Protein AF-A0A382MLT2-F1 (afdb_monomer_lite)

Secondary structure (DSSP, 8-state):
--------------------------------------S-------PPPPPP---BPPPP------TT--SEE--PPPPB-SS-PPPEEEEEE--SSEEEE-TT--B--TT-EE-HHHHHT-EEEEPTT---TT------EEEEE-S--

Sequence (149 aa):
MTGEESNILSKRKRQSSLDAKNITWPALASLTLSACGGGGGGSPIVRPLPANRAPVAEADKTVGMDEDATNQALEITTPTDADGNSLTISVTAVPSGGTLATADGTAVTTSSTLTITQLTGLVFTPDANLNDDTTTFGTFTYRVSDGSL

Foldseek 3Di:
DDDDDDDDDDDDDDDDDDDDDDDDDDDDDDDDDDDPDDDDPPPPPPDPDPDFDWKAFDDDDDDDDDQQDDFAFPQTDQIDGPVPFDKKKFWQQDFQQWFKFFQVRHTDHHGDIDDSNRVNRITTHGHHPPPDPDDDSGDTDMDMGSPDD

Structure (mmCIF, N/CA/C/O backbone):
data_AF-A0A382MLT2-F1
#
_entry.id   AF-A0A382MLT2-F1
#
loop_
_atom_site.group_PDB
_atom_site.id
_atom_site.type_symbol
_atom_site.label_atom_id
_atom_site.label_alt_id
_atom_site.label_comp_id
_atom_site.label_asym_id
_atom_site.label_entity_id
_atom_site.label_seq_id
_atom_site.pdbx_PDB_ins_code
_atom_site.Cartn_x
_atom_site.Cartn_y
_atom_site.Cartn_z
_atom_site.occupancy
_atom_site.B_iso_or_equiv
_atom_site.auth_seq_id
_atom_site.auth_comp_id
_atom_site.auth_asym_id
_atom_site.auth_atom_id
_atom_site.pdbx_PDB_model_num
ATOM 1 N N . MET A 1 1 ? -19.120 -22.899 111.092 1.00 38.09 1 MET A N 1
ATOM 2 C CA . MET A 1 1 ? -19.716 -23.789 110.076 1.00 38.09 1 MET A CA 1
ATOM 3 C C . MET A 1 1 ? -20.751 -22.974 109.310 1.00 38.09 1 MET A C 1
ATOM 5 O O . MET A 1 1 ? -21.714 -22.547 109.921 1.00 38.09 1 MET A O 1
ATOM 9 N N . THR A 1 2 ? -20.346 -22.393 108.176 1.00 40.59 2 THR A N 1
ATOM 10 C CA . THR A 1 2 ? -20.758 -22.767 106.796 1.00 40.59 2 THR A CA 1
ATOM 11 C C . THR A 1 2 ? -22.173 -22.316 106.423 1.00 40.59 2 THR A C 1
ATOM 13 O O . THR A 1 2 ? -23.140 -22.946 106.822 1.00 40.59 2 THR A O 1
ATOM 16 N N . GLY A 1 3 ? -22.243 -21.257 105.612 1.00 39.19 3 GLY A N 1
ATOM 17 C CA . GLY A 1 3 ? -23.274 -21.009 104.595 1.00 39.19 3 GLY A CA 1
ATOM 18 C C . GLY A 1 3 ? -22.509 -20.518 103.357 1.00 39.19 3 GLY A C 1
ATOM 19 O O . GLY A 1 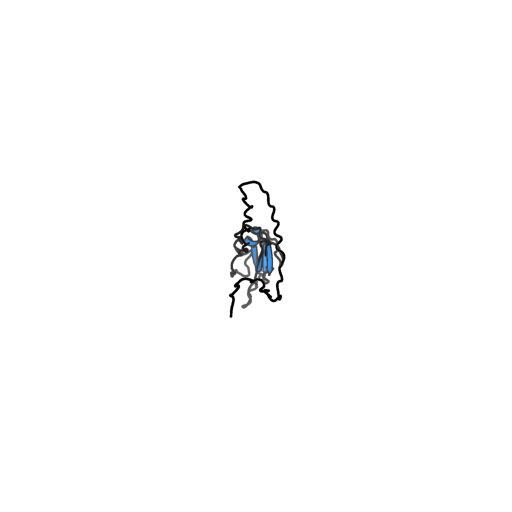3 ? -21.686 -19.614 103.483 1.00 39.19 3 GLY A O 1
ATOM 20 N N . GLU A 1 4 ? -22.390 -21.323 102.305 1.00 47.28 4 GLU A N 1
ATOM 21 C CA . GLU A 1 4 ? -23.336 -21.457 101.184 1.00 47.28 4 GLU A CA 1
ATOM 22 C C . GLU A 1 4 ? -23.258 -20.271 100.195 1.00 47.28 4 GLU A C 1
ATOM 24 O O . GLU A 1 4 ? -23.846 -19.212 100.371 1.00 47.28 4 GLU A O 1
ATOM 29 N N . GLU A 1 5 ? -22.396 -20.495 99.195 1.00 51.31 5 GLU A N 1
ATOM 30 C CA . GLU A 1 5 ? -22.522 -20.252 97.749 1.00 51.31 5 GLU A CA 1
ATOM 31 C C . GLU A 1 5 ? -23.313 -19.058 97.167 1.00 51.31 5 GLU A C 1
ATOM 33 O O . GLU A 1 5 ? -24.492 -18.829 97.414 1.00 51.31 5 GLU A O 1
ATOM 38 N N . SER A 1 6 ? -22.675 -18.356 96.219 1.00 45.97 6 SER A N 1
ATOM 39 C CA . SER A 1 6 ? -23.361 -17.606 95.159 1.00 45.97 6 SER A CA 1
ATOM 40 C C . SER A 1 6 ? -22.537 -17.632 93.873 1.00 45.97 6 SER A C 1
ATOM 42 O O . SER A 1 6 ? -21.353 -17.297 93.843 1.00 45.97 6 SER A O 1
ATOM 44 N N . ASN A 1 7 ? -23.193 -18.103 92.819 1.00 37.59 7 ASN A N 1
ATOM 45 C CA . ASN A 1 7 ? -22.628 -18.538 91.556 1.00 37.59 7 ASN A CA 1
ATOM 46 C C . ASN A 1 7 ? -22.944 -17.508 90.441 1.00 37.59 7 ASN A C 1
ATOM 48 O O . ASN A 1 7 ? -24.012 -16.906 90.435 1.00 37.59 7 ASN A O 1
ATOM 52 N N . ILE A 1 8 ? -22.030 -17.419 89.465 1.00 49.88 8 ILE A N 1
ATOM 53 C CA . ILE A 1 8 ? -22.202 -17.091 88.028 1.00 49.88 8 ILE A CA 1
ATOM 54 C C . ILE A 1 8 ? -22.787 -15.741 87.534 1.00 49.88 8 ILE A C 1
ATOM 56 O O . ILE A 1 8 ? -23.985 -15.505 87.576 1.00 49.88 8 ILE A O 1
ATOM 60 N N . LEU A 1 9 ? -21.927 -14.959 86.844 1.00 39.88 9 LEU A N 1
ATOM 61 C CA . LEU A 1 9 ? -21.991 -14.551 85.410 1.00 39.88 9 LEU A CA 1
ATOM 62 C C . LEU A 1 9 ? -21.472 -13.119 85.165 1.00 39.88 9 LEU A C 1
ATOM 64 O O . LEU A 1 9 ? -22.191 -12.131 85.260 1.00 39.88 9 LEU A O 1
ATOM 68 N N . SER A 1 10 ? -20.219 -13.003 84.721 1.00 40.16 10 SER A N 1
ATOM 69 C CA . SER A 1 10 ? -19.713 -11.805 84.036 1.00 40.16 10 SER A CA 1
ATOM 70 C C . SER A 1 10 ? -18.791 -12.223 82.900 1.00 40.16 10 SER A C 1
ATOM 72 O O . SER A 1 10 ? -17.614 -12.509 83.098 1.00 40.16 10 SER A O 1
ATOM 74 N N . LYS A 1 11 ? -19.332 -12.275 81.680 1.00 46.03 11 LYS A N 1
ATOM 75 C CA . LYS A 1 11 ? -18.530 -12.345 80.456 1.00 46.03 11 LYS A CA 1
ATOM 76 C C . LYS A 1 11 ? -18.812 -11.122 79.599 1.00 46.03 11 LYS A C 1
ATOM 78 O O . LYS A 1 11 ? -19.820 -11.053 78.904 1.00 46.03 11 LYS A O 1
ATOM 83 N N . ARG A 1 12 ? -17.872 -10.181 79.589 1.00 48.72 12 ARG A N 1
ATOM 84 C CA . ARG A 1 12 ? -17.691 -9.273 78.458 1.00 48.72 12 ARG A CA 1
ATOM 85 C C . ARG A 1 12 ? -16.211 -8.934 78.321 1.00 48.72 12 ARG A C 1
ATOM 87 O O . ARG A 1 12 ? -15.539 -8.758 79.331 1.00 48.72 12 ARG A O 1
ATOM 94 N N . LYS A 1 13 ? -15.783 -8.788 77.061 1.00 45.44 13 LYS A N 1
ATOM 95 C CA . LYS A 1 13 ? -14.498 -8.260 76.561 1.00 45.44 13 LYS A CA 1
ATOM 96 C C . LYS A 1 13 ? -13.499 -9.324 76.076 1.00 45.44 13 LYS A C 1
ATOM 98 O O . LYS A 1 13 ? -12.663 -9.819 76.820 1.00 45.44 13 LYS A O 1
ATOM 103 N N . ARG A 1 14 ? -13.533 -9.598 74.768 1.00 47.97 14 ARG A N 1
ATOM 104 C CA . ARG A 1 14 ? -12.312 -9.864 73.996 1.00 47.97 14 ARG A CA 1
ATOM 105 C C . ARG A 1 14 ? -12.163 -8.741 72.973 1.00 47.97 14 ARG A C 1
ATOM 107 O O . ARG A 1 14 ? -13.062 -8.522 72.171 1.00 47.97 14 ARG A O 1
ATOM 114 N N . GLN A 1 15 ? -11.069 -7.995 73.092 1.00 50.34 15 GLN A N 1
ATOM 115 C CA . GLN A 1 15 ? -10.589 -7.045 72.093 1.00 50.34 15 GLN A CA 1
ATOM 116 C C . GLN A 1 15 ? -9.986 -7.844 70.937 1.00 50.34 15 GLN A C 1
ATOM 118 O O . GLN A 1 15 ? -9.086 -8.652 71.160 1.00 50.34 15 GLN A O 1
ATOM 123 N N . SER A 1 16 ? -10.482 -7.624 69.724 1.00 47.97 16 SER A N 1
ATOM 124 C CA . SER A 1 16 ? -9.911 -8.178 68.497 1.00 47.97 16 SER A CA 1
ATOM 125 C C . SER A 1 16 ? -8.976 -7.130 67.900 1.00 47.97 16 SER A C 1
ATOM 127 O O . SER A 1 16 ? -9.434 -6.150 67.322 1.00 47.97 16 SER A O 1
ATOM 129 N N . SER A 1 17 ? -7.671 -7.312 68.090 1.00 50.31 17 SER A N 1
ATOM 130 C CA . SER A 1 17 ? -6.642 -6.600 67.331 1.00 50.31 17 SER A CA 1
ATOM 131 C C . SER A 1 17 ? -6.514 -7.276 65.967 1.00 50.31 17 SER A C 1
ATOM 133 O O . SER A 1 17 ? -6.231 -8.472 65.919 1.00 50.31 17 SER A O 1
ATOM 135 N N . LEU A 1 18 ? -6.725 -6.539 64.877 1.00 52.19 18 LEU A N 1
ATOM 136 C CA . LEU A 1 18 ? -6.363 -6.970 63.526 1.00 52.19 18 LEU A CA 1
ATOM 137 C C . LEU A 1 18 ? -5.407 -5.928 62.943 1.00 52.19 18 LEU A C 1
ATOM 139 O O . LEU A 1 18 ? -5.690 -4.731 62.950 1.00 52.19 18 LEU A O 1
ATOM 143 N N . ASP A 1 19 ? -4.245 -6.429 62.541 1.00 48.31 19 ASP A N 1
ATOM 144 C CA . ASP A 1 19 ? -3.043 -5.710 62.141 1.00 48.31 19 ASP A CA 1
ATOM 145 C C . ASP A 1 19 ? -3.266 -4.933 60.833 1.00 48.31 19 ASP A C 1
ATOM 147 O O . ASP A 1 19 ? -3.722 -5.478 59.826 1.00 48.31 19 ASP A O 1
ATOM 151 N N . ALA A 1 20 ? -2.978 -3.634 60.863 1.00 55.62 20 ALA A N 1
ATOM 152 C CA . ALA A 1 20 ? -3.208 -2.710 59.764 1.00 55.62 20 ALA A CA 1
ATOM 153 C C . ALA A 1 20 ? -1.961 -2.594 58.883 1.00 55.62 20 ALA A C 1
ATOM 155 O O . ALA A 1 20 ? -1.127 -1.724 59.130 1.00 55.62 20 ALA A O 1
ATOM 156 N N . LYS A 1 21 ? -1.842 -3.414 57.829 1.00 55.94 21 LYS A N 1
ATOM 157 C CA . LYS A 1 21 ? -0.899 -3.156 56.727 1.00 55.94 21 LYS A CA 1
ATOM 158 C C . LYS A 1 21 ? -1.504 -3.528 55.366 1.00 55.94 21 LYS A C 1
ATOM 160 O O . LYS A 1 21 ? -1.831 -4.680 55.116 1.00 55.94 21 LYS A O 1
ATOM 165 N N . ASN A 1 22 ? -1.613 -2.504 54.508 1.00 52.12 22 ASN A N 1
ATOM 166 C CA . ASN A 1 22 ? -1.833 -2.537 53.049 1.00 52.12 22 ASN A CA 1
ATOM 167 C C . ASN A 1 22 ? -3.259 -2.578 52.473 1.00 52.12 22 ASN A C 1
ATOM 169 O O . ASN A 1 22 ? -3.493 -3.158 51.417 1.00 52.12 22 ASN A O 1
ATOM 173 N N . ILE A 1 23 ? -4.191 -1.828 53.058 1.00 58.34 23 ILE A N 1
ATOM 174 C CA . ILE A 1 23 ? -5.458 -1.527 52.381 1.00 58.34 23 ILE A CA 1
ATOM 175 C C . ILE A 1 23 ? -5.289 -0.275 51.499 1.00 58.34 23 ILE A C 1
ATOM 177 O O . ILE A 1 23 ? -5.397 0.850 51.981 1.00 58.34 23 ILE A O 1
ATOM 181 N N . THR A 1 24 ? -5.040 -0.463 50.203 1.00 46.41 24 THR A N 1
ATOM 182 C CA . THR A 1 24 ? -5.128 0.595 49.180 1.00 46.41 24 THR A CA 1
ATOM 183 C C . THR A 1 24 ? -6.261 0.271 48.211 1.00 46.41 24 THR A C 1
ATOM 185 O O . THR A 1 24 ? -6.150 -0.651 47.408 1.00 46.41 24 THR A O 1
ATOM 188 N N . TRP A 1 25 ? -7.352 1.034 48.308 1.00 60.81 25 TRP A N 1
ATOM 189 C CA . TRP A 1 25 ? -8.505 0.998 47.405 1.00 60.81 25 TRP A CA 1
ATOM 190 C C . TRP A 1 25 ? -8.353 2.068 46.312 1.00 60.81 25 TRP A C 1
ATOM 192 O O . TRP A 1 25 ? -8.141 3.229 46.668 1.00 60.81 25 TRP A O 1
ATOM 202 N N . PRO A 1 26 ? -8.560 1.773 45.016 1.00 55.81 26 PRO A N 1
ATOM 203 C CA . PRO A 1 26 ? -9.103 2.769 44.106 1.00 55.81 26 PRO A CA 1
ATOM 204 C C . PRO A 1 26 ? -10.627 2.826 44.298 1.00 55.81 26 PRO A C 1
ATOM 206 O O . PRO A 1 26 ? -11.315 1.805 44.346 1.00 55.81 26 PRO A O 1
ATOM 209 N N . ALA A 1 27 ? -11.136 4.040 44.493 1.00 54.62 27 ALA A N 1
ATOM 210 C CA . ALA A 1 27 ? -12.514 4.324 44.864 1.00 54.62 27 ALA A CA 1
ATOM 211 C C . ALA A 1 27 ? -13.515 3.883 43.782 1.00 54.62 27 ALA A C 1
ATOM 213 O O . ALA A 1 27 ? -13.592 4.488 42.716 1.00 54.62 27 ALA A O 1
ATOM 214 N N . LEU A 1 28 ? -14.348 2.891 44.095 1.00 47.59 28 LEU A N 1
ATOM 215 C CA . LEU A 1 28 ? -15.649 2.746 43.450 1.00 47.59 28 LEU A CA 1
ATOM 216 C C . LEU A 1 28 ? -16.668 3.496 44.305 1.00 47.59 28 LEU A C 1
ATOM 218 O O . LEU A 1 28 ? -17.012 3.073 45.408 1.00 47.59 28 LEU A O 1
ATOM 222 N N . ALA A 1 29 ? -17.118 4.648 43.813 1.00 54.53 29 ALA A N 1
ATOM 223 C CA . ALA A 1 29 ? -18.235 5.362 44.407 1.00 54.53 29 ALA A CA 1
ATOM 224 C C . ALA A 1 29 ? -19.512 4.529 44.212 1.00 54.53 29 ALA A C 1
ATOM 226 O O . ALA A 1 29 ? -19.961 4.335 43.085 1.00 54.53 29 ALA A O 1
ATOM 227 N N . SER A 1 30 ? -20.107 4.040 45.302 1.00 58.72 30 SER A N 1
ATOM 228 C CA . SER A 1 30 ? -21.463 3.489 45.274 1.00 58.72 30 SER A CA 1
ATOM 229 C C . SER A 1 30 ? -22.445 4.554 45.757 1.00 58.72 30 SER A C 1
ATOM 231 O O . SER A 1 30 ? -22.434 4.926 46.932 1.00 58.72 30 SER A O 1
ATOM 233 N N . LEU A 1 31 ? -23.296 5.050 44.861 1.00 52.97 31 LEU A N 1
ATOM 234 C CA . LEU A 1 31 ? -24.427 5.903 45.216 1.00 52.97 31 LEU A CA 1
ATOM 235 C C . LEU A 1 31 ? -25.643 5.011 45.490 1.00 52.97 31 LEU A C 1
ATOM 237 O O . LEU A 1 31 ? -26.236 4.473 44.558 1.00 52.97 31 LEU A O 1
ATOM 241 N N . THR A 1 32 ? -26.022 4.855 46.759 1.00 62.53 32 THR A N 1
ATOM 242 C CA . THR A 1 32 ? -27.239 4.120 47.135 1.00 62.53 32 THR A CA 1
ATOM 243 C C . THR A 1 32 ? -28.376 5.109 47.374 1.00 62.53 32 THR A C 1
ATOM 245 O O . THR A 1 32 ? -28.422 5.778 48.403 1.00 62.53 32 THR A O 1
ATOM 248 N N . LEU A 1 33 ? -29.305 5.200 46.421 1.00 40.84 33 LEU A N 1
ATOM 249 C CA . LEU A 1 33 ? -30.581 5.899 46.581 1.00 40.84 33 LEU A CA 1
ATOM 250 C C . LEU A 1 33 ? -31.618 4.909 47.125 1.00 40.84 33 LEU A C 1
ATOM 252 O O . LEU A 1 33 ? -32.050 4.007 46.410 1.00 40.84 33 LEU A O 1
ATOM 256 N N . SER A 1 34 ? -32.025 5.059 48.385 1.00 51.38 34 SER A N 1
ATOM 257 C CA . SER A 1 34 ? -33.150 4.309 48.946 1.00 51.38 34 SER A CA 1
ATOM 258 C C . SER A 1 34 ? -34.453 5.086 48.747 1.00 51.38 34 SER A C 1
ATOM 260 O O . SER A 1 34 ? -34.792 5.991 49.504 1.00 51.38 34 SER A O 1
ATOM 262 N N . ALA A 1 35 ? -35.213 4.709 47.719 1.00 48.66 35 ALA A N 1
ATOM 263 C CA . ALA A 1 35 ? -36.619 5.071 47.607 1.00 48.66 35 ALA A CA 1
ATOM 264 C C . ALA A 1 35 ? -37.457 3.993 48.313 1.00 48.66 35 ALA A C 1
ATOM 266 O O . ALA A 1 35 ? -37.491 2.840 47.884 1.00 48.66 35 ALA A O 1
ATOM 267 N N . CYS A 1 36 ? -38.135 4.351 49.406 1.00 63.22 36 CYS A N 1
ATOM 268 C CA . CYS A 1 36 ? -39.210 3.528 49.959 1.00 63.22 36 CYS A CA 1
ATOM 269 C C . CYS A 1 36 ? -40.444 3.713 49.064 1.00 63.22 36 CYS A C 1
ATOM 271 O O . CYS A 1 36 ? -41.278 4.582 49.295 1.00 63.22 36 CYS A O 1
ATOM 273 N N . GLY A 1 37 ? -40.499 2.948 47.977 1.00 54.12 37 GLY A N 1
ATOM 274 C CA . GLY A 1 37 ? -41.607 2.906 47.028 1.00 54.12 37 GLY A CA 1
ATOM 275 C C . GLY A 1 37 ? -41.527 1.586 46.273 1.00 54.12 37 GLY A C 1
ATOM 276 O O . GLY A 1 37 ? -40.525 1.307 45.624 1.00 54.12 37 GLY A O 1
ATOM 277 N N . GLY A 1 38 ? -42.523 0.725 46.470 1.00 55.97 38 GLY A N 1
ATOM 278 C CA . GLY A 1 38 ? -42.464 -0.691 46.125 1.00 55.97 38 GLY A CA 1
ATOM 279 C C . GLY A 1 38 ? -42.190 -1.007 44.651 1.00 55.97 38 GLY A C 1
ATOM 280 O O . GLY A 1 38 ? -42.775 -0.412 43.756 1.00 55.97 38 GLY A O 1
ATOM 281 N N . GLY A 1 39 ? -41.356 -2.035 44.459 1.00 58.47 39 GLY A N 1
ATOM 282 C CA . GLY A 1 39 ? -41.510 -3.063 43.427 1.00 58.47 39 GLY A CA 1
ATOM 283 C C . GLY A 1 39 ? -41.265 -2.649 41.978 1.00 58.47 39 GLY A C 1
ATOM 284 O O . GLY A 1 39 ? -42.200 -2.310 41.266 1.00 58.47 39 GLY A O 1
ATOM 285 N N . GLY A 1 40 ? -40.024 -2.813 41.510 1.00 56.56 40 GLY A N 1
ATOM 286 C CA . GLY A 1 40 ? -39.708 -2.789 40.075 1.00 56.56 40 GLY A CA 1
ATOM 287 C C . GLY A 1 40 ? -38.320 -2.256 39.728 1.00 56.56 40 GLY A C 1
ATOM 288 O O . GLY A 1 40 ? -38.169 -1.569 38.726 1.00 56.56 40 GLY A O 1
ATOM 289 N N . GLY A 1 41 ? -37.309 -2.517 40.563 1.00 53.38 41 GLY A N 1
ATOM 290 C CA . GLY A 1 41 ? -35.929 -2.084 40.336 1.00 53.38 41 GLY A CA 1
ATOM 291 C C . GLY A 1 41 ? -35.244 -2.881 39.228 1.00 53.38 41 GLY A C 1
ATOM 292 O O . GLY A 1 41 ? -34.373 -3.701 39.502 1.00 53.38 41 GLY A O 1
ATOM 293 N N . GLY A 1 42 ? -35.638 -2.652 37.978 1.00 62.16 42 GLY A N 1
ATOM 294 C CA . GLY A 1 42 ? -34.811 -2.984 36.827 1.00 62.16 42 GLY A CA 1
ATOM 295 C C . GLY A 1 42 ? -33.690 -1.960 36.741 1.00 62.16 42 GLY A C 1
ATOM 296 O O . GLY A 1 42 ? -33.838 -0.945 36.064 1.00 62.16 42 GLY A O 1
ATOM 297 N N . SER A 1 43 ? -32.585 -2.189 37.453 1.00 64.50 43 SER A N 1
ATOM 298 C CA . SER A 1 43 ? -31.343 -1.470 37.162 1.00 64.50 43 SER A CA 1
ATOM 299 C C . SER A 1 43 ? -31.080 -1.593 35.661 1.00 64.50 43 SER A C 1
ATOM 301 O O . SER A 1 43 ? -31.211 -2.708 35.140 1.00 64.50 43 SER A O 1
ATOM 303 N N . PRO A 1 44 ? -30.727 -0.511 34.942 1.00 63.31 44 PRO A N 1
ATOM 304 C CA . PRO A 1 44 ? -30.281 -0.663 33.571 1.00 63.31 44 PRO A CA 1
ATOM 305 C C . PRO A 1 44 ? -29.098 -1.623 33.607 1.00 63.31 44 PRO A C 1
ATOM 307 O O . PRO A 1 44 ? -28.059 -1.339 34.203 1.00 63.31 44 PRO A O 1
ATOM 310 N N . ILE A 1 45 ? -29.295 -2.807 33.036 1.00 69.38 45 ILE A N 1
ATOM 311 C CA . ILE A 1 45 ? -28.217 -3.739 32.765 1.00 69.38 45 ILE A CA 1
ATOM 312 C C . ILE A 1 45 ? -27.277 -3.021 31.801 1.00 69.38 45 ILE A C 1
ATOM 314 O O . ILE A 1 45 ? -27.515 -2.975 30.596 1.00 69.38 45 ILE A O 1
ATOM 318 N N . VAL A 1 46 ? -26.222 -2.404 32.333 1.00 66.19 46 VAL A N 1
ATOM 319 C CA . VAL A 1 46 ? -25.113 -1.919 31.516 1.00 66.19 46 VAL A CA 1
ATOM 320 C C . VAL A 1 46 ? -24.400 -3.171 31.031 1.00 66.19 46 VAL A C 1
ATOM 322 O O . VAL A 1 46 ? -23.497 -3.691 31.683 1.00 66.19 46 VAL A O 1
ATOM 325 N N . ARG A 1 47 ? -24.886 -3.730 29.920 1.00 71.75 47 ARG A N 1
ATOM 326 C CA . ARG A 1 47 ? -24.178 -4.796 29.228 1.00 71.75 47 ARG A CA 1
ATOM 327 C C . ARG A 1 47 ? -22.890 -4.162 28.701 1.00 71.75 47 ARG A C 1
ATOM 329 O O . ARG A 1 47 ? -23.000 -3.186 27.954 1.00 71.75 47 ARG A O 1
ATOM 336 N N . PRO A 1 48 ? -21.702 -4.651 29.094 1.00 70.50 48 PRO A N 1
ATOM 337 C CA . PRO A 1 48 ? -20.470 -4.149 28.512 1.00 70.50 48 PRO A CA 1
ATOM 338 C C . PRO A 1 48 ? -20.559 -4.316 26.995 1.00 70.50 48 PRO A C 1
ATOM 340 O O . PRO A 1 48 ? -21.084 -5.324 26.505 1.00 70.50 48 PRO A O 1
ATOM 343 N N . LEU A 1 49 ? -20.110 -3.298 26.263 1.00 72.81 49 LEU A N 1
ATOM 344 C CA . LEU A 1 49 ? -19.977 -3.414 24.817 1.00 72.81 49 LEU A CA 1
ATOM 345 C C . LEU A 1 49 ? -19.060 -4.610 24.511 1.00 72.81 49 LEU A C 1
ATOM 347 O O . LEU A 1 49 ? -18.147 -4.886 25.298 1.00 72.81 49 LEU A O 1
ATOM 351 N N . PRO A 1 50 ? -19.323 -5.354 23.424 1.00 79.44 50 PRO A N 1
ATOM 352 C CA . PRO A 1 50 ? -18.400 -6.393 22.990 1.00 79.44 50 PRO A CA 1
ATOM 353 C C . PRO A 1 50 ? -16.996 -5.800 22.816 1.00 79.44 50 PRO A C 1
ATOM 355 O O . PRO A 1 50 ? -16.849 -4.633 22.451 1.00 79.44 50 PRO A O 1
ATOM 358 N N . ALA A 1 51 ? -15.973 -6.597 23.127 1.00 88.88 51 ALA A N 1
ATOM 359 C CA . ALA A 1 51 ? -14.591 -6.191 22.910 1.00 88.88 51 ALA A CA 1
ATOM 360 C C . ALA A 1 51 ? -14.341 -5.983 21.409 1.00 88.88 51 ALA A C 1
ATOM 362 O O . ALA A 1 51 ? -14.779 -6.808 20.607 1.00 88.88 51 ALA A O 1
ATOM 363 N N . ASN A 1 52 ? -13.631 -4.907 21.066 1.00 89.75 52 ASN A N 1
ATOM 364 C CA . ASN A 1 52 ? -13.216 -4.614 19.698 1.00 89.75 52 ASN A CA 1
ATOM 365 C C . ASN A 1 52 ? -12.276 -5.709 19.173 1.00 89.75 52 ASN A C 1
ATOM 367 O O . ASN A 1 52 ? -11.379 -6.150 19.899 1.00 89.75 52 ASN A O 1
ATOM 371 N N . ARG A 1 53 ? -12.463 -6.147 17.928 1.00 93.06 53 ARG A N 1
ATOM 372 C CA . ARG A 1 53 ? -11.582 -7.096 17.243 1.00 93.06 53 ARG A CA 1
ATOM 373 C C . ARG A 1 53 ? -10.792 -6.354 16.181 1.00 93.06 53 ARG A C 1
ATOM 375 O O . ARG A 1 53 ? -11.367 -5.657 15.366 1.00 93.06 53 ARG A O 1
ATOM 382 N N . ALA A 1 54 ? -9.481 -6.573 16.174 1.00 93.62 54 ALA A N 1
ATOM 383 C CA . ALA A 1 54 ? -8.598 -5.956 15.196 1.00 93.62 54 ALA A CA 1
ATOM 384 C C . ALA A 1 54 ? -8.965 -6.352 13.749 1.00 93.62 54 ALA A C 1
ATOM 386 O O . ALA A 1 54 ? -9.407 -7.487 13.515 1.00 93.62 54 ALA A O 1
ATOM 387 N N . PRO A 1 55 ? -8.688 -5.474 12.772 1.00 97.00 55 PRO A N 1
ATOM 388 C CA . PRO A 1 55 ? -8.938 -5.760 11.370 1.00 97.00 55 PRO A CA 1
ATOM 389 C C . PRO A 1 55 ? -8.017 -6.859 10.831 1.00 97.00 55 PRO A C 1
ATOM 391 O O . PRO A 1 55 ? -6.885 -7.047 11.283 1.00 97.00 55 PRO A O 1
ATOM 394 N N . VAL A 1 56 ? -8.495 -7.552 9.800 1.00 97.25 56 VAL A N 1
ATOM 395 C CA . VAL A 1 56 ? -7.774 -8.608 9.084 1.00 97.25 56 VAL A CA 1
ATOM 396 C C . VAL A 1 56 ? -7.413 -8.110 7.686 1.00 97.25 56 VAL A C 1
ATOM 398 O O . VAL A 1 56 ? -8.294 -7.837 6.867 1.00 97.25 56 VAL A O 1
ATOM 401 N N . ALA A 1 57 ? -6.112 -7.992 7.419 1.00 97.62 57 ALA A N 1
ATOM 402 C CA . ALA A 1 57 ? -5.558 -7.707 6.096 1.00 97.62 57 ALA A CA 1
ATOM 403 C C . ALA A 1 57 ? -5.291 -9.005 5.309 1.00 97.62 57 ALA A C 1
ATOM 405 O O . ALA A 1 57 ? -5.401 -10.105 5.857 1.00 97.62 57 ALA A O 1
ATOM 406 N N . GLU A 1 58 ? -4.931 -8.879 4.030 1.00 98.06 58 GLU A N 1
ATOM 407 C CA . GLU A 1 58 ? -4.460 -10.029 3.251 1.00 98.06 58 GLU A CA 1
ATOM 408 C C . GLU A 1 58 ? -3.196 -10.631 3.880 1.00 98.06 58 GLU A C 1
ATOM 410 O O . GLU A 1 58 ? -2.359 -9.911 4.427 1.00 98.06 58 GLU A O 1
ATOM 415 N N . ALA A 1 59 ? -3.059 -11.953 3.790 1.00 97.56 59 ALA A N 1
ATOM 416 C CA . ALA A 1 59 ? -1.827 -12.631 4.163 1.00 97.56 59 ALA A CA 1
ATOM 417 C C . ALA A 1 59 ? -0.683 -12.288 3.194 1.00 97.56 59 ALA A C 1
ATOM 419 O O . ALA A 1 59 ? -0.906 -11.985 2.022 1.00 97.56 59 ALA A O 1
ATOM 420 N N . ASP A 1 60 ? 0.553 -12.399 3.676 1.00 96.75 60 ASP A N 1
ATOM 421 C CA . ASP A 1 60 ? 1.734 -12.175 2.847 1.00 96.75 60 ASP A CA 1
ATOM 422 C C . ASP A 1 60 ? 1.742 -13.115 1.633 1.00 96.75 60 ASP A C 1
ATOM 424 O O . ASP A 1 60 ? 1.519 -14.325 1.749 1.00 96.75 60 ASP A O 1
ATOM 428 N N . LYS A 1 61 ? 2.040 -12.554 0.459 1.00 95.38 61 LYS A N 1
ATOM 429 C CA . LYS A 1 61 ? 2.182 -13.301 -0.792 1.00 95.38 61 LYS A CA 1
ATOM 430 C C . LYS A 1 61 ? 3.313 -12.746 -1.643 1.00 95.38 61 LYS A C 1
ATOM 432 O O . LYS A 1 61 ? 3.749 -11.608 -1.478 1.00 95.38 61 LYS A O 1
ATOM 437 N N . THR A 1 62 ? 3.747 -13.553 -2.601 1.00 93.44 62 THR A N 1
ATOM 438 C CA . THR A 1 62 ? 4.680 -13.139 -3.648 1.00 93.44 62 THR A CA 1
ATOM 439 C C . THR A 1 62 ? 3.933 -13.063 -4.969 1.00 93.44 62 THR A C 1
ATOM 441 O O . THR A 1 62 ? 3.222 -13.999 -5.330 1.00 93.44 62 THR A O 1
ATOM 444 N N . VAL A 1 63 ? 4.109 -11.957 -5.688 1.00 91.88 63 VAL A N 1
ATOM 445 C CA . VAL A 1 63 ? 3.578 -11.763 -7.040 1.00 91.88 63 VAL A CA 1
ATOM 446 C C . VAL A 1 63 ? 4.755 -11.801 -8.009 1.00 91.88 63 VAL A C 1
ATOM 448 O O . VAL A 1 63 ? 5.696 -11.024 -7.863 1.00 91.88 63 VAL A O 1
ATOM 451 N N . GLY A 1 64 ? 4.718 -12.736 -8.958 1.00 89.00 64 GLY A N 1
ATOM 452 C CA . GLY A 1 64 ? 5.680 -12.810 -10.057 1.00 89.00 64 GLY A CA 1
ATOM 453 C C . GLY A 1 64 ? 5.172 -12.029 -11.265 1.00 89.00 64 GLY A C 1
ATOM 454 O O . GLY A 1 64 ? 3.984 -12.080 -11.577 1.00 89.00 64 GLY A O 1
ATOM 455 N N . MET A 1 65 ? 6.065 -11.309 -11.933 1.00 90.19 65 MET A N 1
ATOM 456 C CA . MET A 1 65 ? 5.777 -10.533 -13.140 1.00 90.19 65 MET A CA 1
ATOM 457 C C . MET A 1 65 ? 7.062 -10.321 -13.940 1.00 90.19 65 MET A C 1
ATOM 459 O O . MET A 1 65 ? 8.145 -10.368 -13.356 1.00 90.19 65 MET A O 1
ATOM 463 N N . ASP A 1 66 ? 6.922 -10.089 -15.244 1.00 87.94 66 ASP A N 1
ATOM 464 C CA . ASP A 1 66 ? 8.041 -9.745 -16.125 1.00 87.94 66 ASP A CA 1
ATOM 465 C C . ASP A 1 66 ? 8.538 -8.320 -15.833 1.00 87.94 66 ASP A C 1
ATOM 467 O O . ASP A 1 66 ? 7.749 -7.432 -15.506 1.00 87.94 66 ASP A O 1
ATOM 471 N N . GLU A 1 67 ? 9.840 -8.088 -15.975 1.00 84.38 67 GLU A N 1
ATOM 472 C CA . GLU A 1 67 ? 10.505 -6.799 -15.744 1.00 84.38 67 GLU A CA 1
ATOM 473 C C . GLU A 1 67 ? 10.063 -5.690 -16.710 1.00 84.38 67 GLU A C 1
ATOM 475 O O . GLU A 1 67 ? 10.202 -4.511 -16.406 1.00 84.38 67 GLU A O 1
ATOM 480 N N . ASP A 1 68 ? 9.484 -6.065 -17.848 1.00 85.62 68 ASP A N 1
ATOM 481 C CA . ASP A 1 68 ? 8.936 -5.133 -18.838 1.00 85.62 68 ASP A CA 1
ATOM 482 C C . ASP A 1 68 ? 7.399 -5.084 -18.800 1.00 85.62 68 ASP A C 1
ATOM 484 O O . ASP A 1 68 ? 6.746 -4.521 -19.688 1.00 85.62 68 ASP A O 1
ATOM 488 N N . ALA A 1 69 ? 6.789 -5.695 -17.780 1.00 91.56 69 ALA A N 1
ATOM 489 C CA . ALA A 1 69 ? 5.352 -5.648 -17.606 1.00 91.56 69 ALA A CA 1
ATOM 490 C C . ALA A 1 69 ? 4.885 -4.224 -17.269 1.00 91.56 69 ALA A C 1
ATOM 492 O O . ALA A 1 69 ? 5.599 -3.412 -16.687 1.00 91.56 69 ALA A O 1
ATOM 493 N N . THR A 1 70 ? 3.641 -3.913 -17.624 1.00 94.19 70 THR A N 1
ATOM 494 C CA . THR A 1 70 ? 3.074 -2.577 -17.405 1.00 94.19 70 THR A CA 1
ATOM 495 C C . THR A 1 70 ? 1.802 -2.680 -16.589 1.00 94.19 70 THR A C 1
ATOM 497 O O . THR A 1 70 ? 0.924 -3.477 -16.905 1.00 94.19 70 THR A O 1
ATOM 500 N N . ASN A 1 71 ? 1.704 -1.858 -15.541 1.00 95.81 71 ASN A N 1
ATOM 501 C CA . ASN A 1 71 ? 0.544 -1.757 -14.659 1.00 95.81 71 ASN A CA 1
ATOM 502 C C . ASN A 1 71 ? -0.004 -3.124 -14.206 1.00 95.81 71 ASN A C 1
ATOM 504 O O . ASN A 1 71 ? -1.213 -3.363 -14.236 1.00 95.81 71 ASN A O 1
ATOM 508 N N . GLN A 1 72 ? 0.881 -4.018 -13.769 1.00 96.50 72 GLN A N 1
ATOM 509 C CA . GLN A 1 72 ? 0.490 -5.332 -13.273 1.00 96.50 72 GLN A CA 1
ATOM 510 C C . GLN A 1 72 ? -0.295 -5.191 -11.975 1.00 96.50 72 GLN A C 1
ATOM 512 O O . GLN A 1 72 ? 0.179 -4.588 -11.011 1.00 96.50 72 GLN A O 1
ATOM 517 N N . ALA A 1 73 ? -1.500 -5.755 -11.942 1.00 97.44 73 ALA A N 1
ATOM 518 C CA . ALA A 1 73 ? -2.332 -5.740 -10.750 1.00 97.44 73 ALA A CA 1
ATOM 519 C C . ALA A 1 73 ? -1.685 -6.558 -9.625 1.00 97.44 73 ALA A C 1
ATOM 521 O O . ALA A 1 73 ? -1.239 -7.684 -9.836 1.00 97.44 73 ALA A O 1
ATOM 522 N N . LEU A 1 74 ? -1.684 -6.005 -8.410 1.00 97.00 74 LEU A N 1
ATOM 523 C CA . LEU A 1 74 ? -1.237 -6.736 -7.216 1.00 97.00 74 LEU A CA 1
ATOM 524 C C . LEU A 1 74 ? -2.331 -7.646 -6.633 1.00 97.00 74 LEU A C 1
ATOM 526 O O . LEU A 1 74 ? -2.052 -8.486 -5.774 1.00 97.00 74 LEU A O 1
ATOM 530 N N . GLU A 1 75 ? -3.575 -7.461 -7.091 1.00 96.62 75 GLU A N 1
ATOM 531 C CA . GLU A 1 75 ? -4.759 -8.235 -6.702 1.00 96.62 75 GLU A CA 1
ATOM 532 C C . GLU A 1 75 ? -4.905 -8.361 -5.180 1.00 96.62 75 GLU A C 1
ATOM 534 O O . GLU A 1 75 ? -5.094 -9.455 -4.647 1.00 96.62 75 GLU A O 1
ATOM 539 N N . ILE A 1 76 ? -4.739 -7.247 -4.461 1.00 97.81 76 ILE A N 1
ATOM 540 C CA . ILE A 1 76 ? -4.801 -7.259 -3.000 1.00 97.81 76 ILE A CA 1
ATOM 541 C C . ILE A 1 76 ? -6.241 -7.503 -2.557 1.00 97.81 76 ILE A C 1
ATOM 543 O O . ILE A 1 76 ? -7.154 -6.809 -3.010 1.00 97.81 76 ILE A O 1
ATOM 547 N N . THR A 1 77 ? -6.464 -8.469 -1.666 1.00 97.81 77 THR A N 1
ATOM 548 C CA . THR A 1 77 ? -7.819 -8.738 -1.165 1.00 97.81 77 THR A CA 1
ATOM 549 C C . THR A 1 77 ? -8.279 -7.644 -0.209 1.00 97.81 77 THR A C 1
ATOM 551 O O . THR A 1 77 ? -7.504 -7.165 0.619 1.00 97.81 77 THR A O 1
ATOM 554 N N . THR A 1 78 ? -9.561 -7.289 -0.277 1.00 97.56 78 THR A N 1
ATOM 555 C CA . THR A 1 78 ? -10.179 -6.297 0.609 1.00 97.56 78 THR A CA 1
ATOM 556 C C . THR A 1 78 ? -9.981 -6.656 2.088 1.00 97.56 78 THR A C 1
ATOM 558 O O . THR A 1 78 ? -10.453 -7.715 2.510 1.00 97.56 78 THR A O 1
ATOM 561 N N . PRO A 1 79 ? -9.356 -5.779 2.899 1.00 97.62 79 PRO A N 1
ATOM 562 C CA . PRO A 1 79 ? -9.298 -5.957 4.343 1.00 97.62 79 PRO A CA 1
ATOM 563 C C . PRO A 1 79 ? -10.696 -5.967 4.961 1.00 97.62 79 PRO A C 1
ATOM 565 O O . PRO A 1 79 ? -11.602 -5.281 4.482 1.00 97.62 79 PRO A O 1
ATOM 568 N N . THR A 1 80 ? -10.867 -6.719 6.044 1.00 96.69 80 THR A N 1
ATOM 569 C CA . THR A 1 80 ? -12.160 -6.849 6.726 1.00 96.69 80 THR A CA 1
ATOM 570 C C . THR A 1 80 ? -12.045 -6.538 8.203 1.00 96.69 80 THR A C 1
ATOM 572 O O . THR A 1 80 ? -11.003 -6.745 8.820 1.00 96.69 80 THR A O 1
ATOM 575 N N . ASP A 1 81 ? -13.145 -6.059 8.762 1.00 96.00 81 ASP A N 1
ATOM 576 C CA . ASP A 1 81 ? -13.301 -5.838 10.186 1.00 96.00 81 ASP A CA 1
ATOM 577 C C . ASP A 1 81 ? -14.575 -6.528 10.655 1.00 96.00 81 ASP A C 1
ATOM 579 O O . ASP A 1 81 ? -15.632 -6.401 10.031 1.00 96.00 81 ASP A O 1
ATOM 583 N N . ALA A 1 82 ? -14.467 -7.311 11.723 1.00 95.00 82 ALA A N 1
ATOM 584 C CA . ALA A 1 82 ? -15.568 -8.156 12.154 1.00 95.00 82 ALA A CA 1
ATOM 585 C C . ALA A 1 82 ? -16.633 -7.382 12.948 1.00 95.00 82 ALA A C 1
ATOM 587 O O . ALA A 1 82 ? -17.744 -7.895 13.126 1.00 95.00 82 ALA A O 1
ATOM 588 N N . ASP A 1 83 ? -16.294 -6.189 13.435 1.00 93.75 83 ASP A N 1
ATOM 589 C CA . ASP A 1 83 ? -17.168 -5.279 14.174 1.00 93.75 83 ASP A CA 1
ATOM 590 C C . ASP A 1 83 ? -17.778 -4.196 13.262 1.00 93.75 83 ASP A C 1
ATOM 592 O O . ASP A 1 83 ? -18.733 -3.516 13.645 1.00 93.75 83 ASP A O 1
ATOM 596 N N . GLY A 1 84 ? -17.319 -4.119 12.008 1.00 91.75 84 GLY A N 1
ATOM 597 C CA . GLY A 1 84 ? -17.830 -3.213 10.982 1.00 91.75 84 GLY A CA 1
ATOM 598 C C . GLY A 1 84 ? -17.238 -1.809 11.079 1.00 91.75 84 GLY A C 1
ATOM 599 O O . GLY A 1 84 ? -17.848 -0.855 10.590 1.00 91.75 84 GLY A O 1
ATOM 600 N N . ASN A 1 85 ? -16.077 -1.666 11.722 1.00 92.94 85 ASN A N 1
ATOM 601 C CA . ASN A 1 85 ? -15.387 -0.392 11.847 1.00 92.94 85 ASN A CA 1
ATOM 602 C C . ASN A 1 85 ? -14.865 0.108 10.492 1.00 92.94 85 ASN A C 1
ATOM 604 O O . ASN A 1 85 ? -14.459 -0.659 9.616 1.00 92.94 85 ASN A O 1
ATOM 608 N N . SER A 1 86 ? -14.852 1.432 10.323 1.00 93.50 86 SER A N 1
ATOM 609 C CA . SER A 1 86 ? -14.200 2.060 9.174 1.00 93.50 86 SER A CA 1
ATOM 610 C C . SER A 1 86 ? -12.693 1.833 9.236 1.00 93.50 86 SER A C 1
ATOM 612 O O . SER A 1 86 ? -12.071 2.075 10.268 1.00 93.50 86 SER A O 1
ATOM 614 N N . LEU A 1 87 ? -12.103 1.438 8.108 1.00 96.56 87 LEU A N 1
ATOM 615 C CA . LEU A 1 87 ? -10.685 1.107 8.025 1.00 96.56 87 LEU A CA 1
ATOM 616 C C . LEU A 1 87 ? -9.863 2.227 7.395 1.00 96.56 87 LEU A C 1
ATOM 618 O O . LEU A 1 87 ? -10.217 2.780 6.355 1.00 96.56 87 LEU A O 1
ATOM 622 N N . THR A 1 88 ? -8.731 2.516 8.025 1.00 96.75 88 THR A N 1
ATOM 623 C CA . THR A 1 88 ? -7.682 3.402 7.525 1.00 96.75 88 THR A CA 1
ATOM 624 C C . THR A 1 88 ? -6.513 2.555 7.044 1.00 96.75 88 THR A C 1
ATOM 626 O O . THR A 1 88 ? -6.006 1.718 7.793 1.00 96.75 88 THR A O 1
ATOM 629 N N . ILE A 1 89 ? -6.080 2.775 5.803 1.00 98.25 89 ILE A N 1
ATOM 630 C CA . ILE A 1 89 ? -4.969 2.046 5.186 1.00 98.25 89 ILE A CA 1
ATOM 631 C C . ILE A 1 89 ? -3.803 3.007 4.993 1.00 98.25 89 ILE A C 1
ATOM 633 O O . ILE A 1 89 ? -3.945 4.007 4.290 1.00 98.25 89 ILE A O 1
ATOM 637 N N . SER A 1 90 ? -2.648 2.674 5.566 1.00 98.12 90 SER A N 1
ATOM 638 C CA . SER A 1 90 ? -1.429 3.480 5.466 1.00 98.12 90 SER A CA 1
ATOM 639 C C . SER A 1 90 ? -0.290 2.667 4.869 1.00 98.12 90 SER A C 1
ATOM 641 O O . SER A 1 90 ? 0.056 1.601 5.379 1.00 98.12 90 SER A O 1
ATOM 643 N N . VAL A 1 91 ? 0.326 3.182 3.809 1.00 98.56 91 VAL A N 1
ATOM 644 C CA . VAL A 1 91 ? 1.476 2.547 3.154 1.00 98.56 91 VAL A CA 1
ATOM 645 C C . VAL A 1 91 ? 2.720 2.718 4.018 1.00 98.56 91 VAL A C 1
ATOM 647 O O . VAL A 1 91 ? 3.074 3.835 4.392 1.00 98.56 91 VAL A O 1
ATOM 650 N N . THR A 1 92 ? 3.410 1.621 4.323 1.00 98.25 92 THR A N 1
ATOM 651 C CA . THR A 1 92 ? 4.621 1.624 5.158 1.00 98.25 92 THR A CA 1
ATOM 652 C C . THR A 1 92 ? 5.904 1.408 4.370 1.00 98.25 92 THR A C 1
ATOM 654 O O . THR A 1 92 ? 6.956 1.861 4.815 1.00 98.25 92 THR A O 1
ATOM 657 N N . ALA A 1 93 ? 5.832 0.777 3.198 1.00 97.81 93 ALA A N 1
ATOM 658 C CA . ALA A 1 93 ? 6.937 0.701 2.248 1.00 97.81 93 ALA A CA 1
ATOM 659 C C . ALA A 1 93 ? 6.406 0.486 0.830 1.00 97.81 93 ALA A C 1
ATOM 661 O O . ALA A 1 93 ? 5.367 -0.152 0.643 1.00 97.81 93 ALA A O 1
ATOM 662 N N . VAL A 1 94 ? 7.149 0.981 -0.154 1.00 97.19 94 VAL A N 1
ATOM 663 C CA . VAL A 1 94 ? 6.896 0.755 -1.580 1.00 97.19 94 VAL A CA 1
ATOM 664 C C . VAL A 1 94 ? 8.068 -0.018 -2.195 1.00 97.19 94 VAL A C 1
ATOM 666 O O . VAL A 1 94 ? 9.196 0.145 -1.717 1.00 97.19 94 VAL A O 1
ATOM 669 N N . PRO A 1 95 ? 7.835 -0.857 -3.223 1.00 94.19 95 PRO A N 1
ATOM 670 C CA . PRO A 1 95 ? 8.917 -1.541 -3.926 1.00 94.19 95 PRO A CA 1
ATOM 671 C C . PRO A 1 95 ? 9.874 -0.531 -4.575 1.00 94.19 95 PRO A C 1
ATOM 673 O O . PRO A 1 95 ? 9.448 0.541 -4.998 1.00 94.19 95 PRO A O 1
ATOM 676 N N . SER A 1 96 ? 11.166 -0.860 -4.628 1.00 91.06 96 SER A N 1
ATOM 677 C CA . SER A 1 96 ? 12.214 0.043 -5.125 1.00 91.06 96 SER A CA 1
ATOM 678 C C . SER A 1 96 ? 12.569 -0.156 -6.596 1.00 91.06 96 SER A C 1
ATOM 680 O O . SER A 1 96 ? 13.204 0.718 -7.168 1.00 91.06 96 SER A O 1
ATOM 682 N N . GLY A 1 97 ? 12.224 -1.303 -7.181 1.00 91.12 97 GLY A N 1
ATOM 683 C CA . GLY A 1 97 ? 12.531 -1.663 -8.568 1.00 91.12 97 GLY A CA 1
ATOM 684 C C . GLY A 1 97 ? 11.392 -1.347 -9.532 1.00 91.12 97 GLY A C 1
ATOM 685 O O . GLY A 1 97 ? 11.067 -2.183 -10.373 1.00 91.12 97 GLY A O 1
ATOM 686 N N . GLY A 1 98 ? 10.710 -0.220 -9.329 1.00 93.00 98 GLY A N 1
ATOM 687 C CA . GLY A 1 98 ? 9.607 0.216 -10.176 1.00 93.00 98 GLY A CA 1
ATOM 688 C C . GLY A 1 98 ? 8.709 1.261 -9.525 1.00 93.00 98 GLY A C 1
ATOM 689 O O . GLY A 1 98 ? 9.000 1.821 -8.467 1.00 93.00 98 GLY A O 1
ATOM 690 N N . THR A 1 99 ? 7.568 1.502 -10.165 1.00 95.94 99 THR A N 1
ATOM 691 C CA . THR A 1 99 ? 6.558 2.469 -9.728 1.00 95.94 99 THR A CA 1
ATOM 692 C C . THR A 1 99 ? 5.289 1.763 -9.267 1.00 95.94 99 THR A C 1
ATOM 694 O O . THR A 1 99 ? 4.722 0.939 -9.984 1.00 95.94 99 THR A O 1
ATOM 697 N N . LEU A 1 100 ? 4.806 2.134 -8.080 1.00 98.31 100 LEU A N 1
ATOM 698 C CA . LEU A 1 100 ? 3.504 1.728 -7.557 1.00 98.31 100 LEU A CA 1
ATOM 699 C C . LEU A 1 100 ? 2.479 2.845 -7.786 1.00 98.31 100 LEU A C 1
ATOM 701 O O . LEU A 1 100 ? 2.725 3.998 -7.424 1.00 98.31 100 LEU A O 1
ATOM 705 N N . ALA A 1 101 ? 1.322 2.502 -8.345 1.00 98.56 101 ALA A N 1
ATOM 706 C CA . ALA A 1 101 ? 0.248 3.450 -8.606 1.00 98.56 101 ALA A CA 1
ATOM 707 C C . ALA A 1 101 ? -1.131 2.856 -8.294 1.00 98.56 101 ALA A C 1
ATOM 709 O O . ALA A 1 101 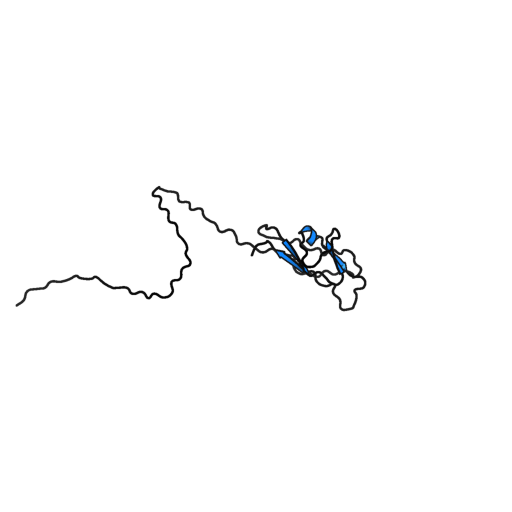? -1.330 1.642 -8.279 1.00 98.56 101 ALA A O 1
ATOM 710 N N . THR A 1 102 ? -2.105 3.722 -8.043 1.00 98.44 102 THR A N 1
ATOM 711 C CA . THR A 1 102 ? -3.526 3.357 -8.026 1.00 98.44 102 THR A CA 1
ATOM 712 C C . THR A 1 102 ? -4.044 3.128 -9.448 1.00 98.44 102 THR A C 1
ATOM 714 O O . THR A 1 102 ? -3.421 3.543 -10.423 1.00 98.44 102 THR A O 1
ATOM 717 N N . ALA A 1 103 ? -5.218 2.505 -9.583 1.00 97.06 103 ALA A N 1
ATOM 718 C CA . ALA A 1 103 ? -5.836 2.218 -10.884 1.00 97.06 103 ALA A CA 1
ATOM 719 C C . ALA A 1 103 ? -6.091 3.461 -11.766 1.00 97.06 103 ALA A C 1
ATOM 721 O O . ALA A 1 103 ? -6.191 3.342 -12.984 1.00 97.06 103 ALA A O 1
ATOM 722 N N . ASP A 1 104 ? -6.205 4.648 -11.166 1.00 96.94 104 ASP A N 1
ATOM 723 C CA . ASP A 1 104 ? -6.334 5.928 -11.877 1.00 96.94 104 ASP A CA 1
ATOM 724 C C . ASP A 1 104 ? -4.979 6.550 -12.278 1.00 96.94 104 ASP A C 1
ATOM 726 O O . ASP A 1 104 ? -4.946 7.621 -12.882 1.00 96.94 104 ASP A O 1
ATOM 730 N N . GLY A 1 105 ? -3.866 5.879 -11.970 1.00 97.25 105 GLY A N 1
ATOM 731 C CA . GLY A 1 105 ? -2.508 6.310 -12.291 1.00 97.25 105 GLY A CA 1
ATOM 732 C C . GLY A 1 105 ? -1.858 7.219 -11.246 1.00 97.25 105 GLY A C 1
ATOM 733 O O . GLY A 1 105 ? -0.753 7.709 -11.482 1.00 97.25 105 GLY A O 1
ATOM 734 N N . THR A 1 106 ? -2.492 7.460 -10.093 1.00 98.06 106 THR A N 1
ATOM 735 C CA . THR A 1 106 ? -1.874 8.258 -9.023 1.00 98.06 106 THR A CA 1
ATOM 736 C C . THR A 1 106 ? -0.722 7.488 -8.380 1.00 98.06 106 THR A C 1
ATOM 738 O O . THR A 1 106 ? -0.898 6.370 -7.898 1.00 98.06 106 THR A O 1
ATOM 741 N N . ALA A 1 107 ? 0.466 8.096 -8.341 1.00 97.88 107 ALA A N 1
ATOM 742 C CA . ALA A 1 107 ? 1.635 7.496 -7.709 1.00 97.88 107 ALA A CA 1
ATOM 743 C C . ALA A 1 107 ? 1.423 7.307 -6.198 1.00 97.88 107 ALA A C 1
ATOM 745 O O . ALA A 1 107 ? 0.945 8.206 -5.503 1.00 97.88 107 ALA A O 1
ATOM 746 N N . VAL A 1 108 ? 1.829 6.145 -5.691 1.00 98.44 108 VAL A N 1
ATOM 747 C CA . VAL A 1 108 ? 1.747 5.783 -4.276 1.00 98.44 108 VAL A CA 1
ATOM 748 C C . VAL A 1 108 ? 3.142 5.807 -3.675 1.00 98.44 108 VAL A C 1
ATOM 750 O O . VAL A 1 108 ? 4.051 5.130 -4.148 1.00 98.44 108 VAL A O 1
ATOM 753 N N . THR A 1 109 ? 3.309 6.561 -2.593 1.00 98.12 109 THR A N 1
ATOM 754 C CA . THR A 1 109 ? 4.568 6.650 -1.843 1.00 98.12 109 THR A CA 1
ATOM 755 C C . THR A 1 109 ? 4.407 6.122 -0.424 1.00 98.12 109 THR A C 1
ATOM 757 O O . THR A 1 109 ? 3.290 5.979 0.084 1.00 98.12 109 THR A O 1
ATOM 760 N N . THR A 1 110 ? 5.523 5.902 0.269 1.00 97.94 110 THR A N 1
ATOM 761 C CA . THR A 1 110 ? 5.511 5.652 1.716 1.00 97.94 110 THR A CA 1
ATOM 762 C C . THR A 1 110 ? 4.713 6.740 2.440 1.00 97.94 110 THR A C 1
ATOM 764 O O . THR A 1 110 ? 4.762 7.912 2.062 1.00 97.94 110 THR A O 1
ATOM 767 N N . SER A 1 111 ? 3.958 6.337 3.461 1.00 97.00 111 SER A N 1
ATOM 768 C CA . SER A 1 111 ? 3.027 7.169 4.234 1.00 97.00 111 SER A CA 1
ATOM 769 C C . SER A 1 111 ? 1.767 7.632 3.490 1.00 97.00 111 SER A C 1
ATOM 771 O O . SER A 1 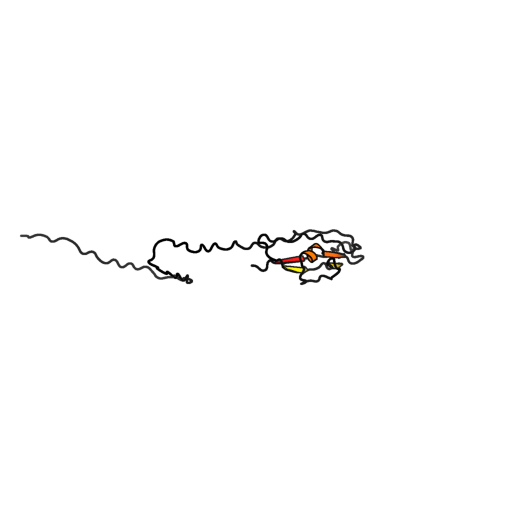111 ? 0.975 8.375 4.071 1.00 97.00 111 SER A O 1
ATOM 773 N N . SER A 1 112 ? 1.523 7.185 2.250 1.00 98.00 112 SER A N 1
ATOM 774 C CA . SER A 1 112 ? 0.235 7.432 1.583 1.00 98.00 112 SER A CA 1
ATOM 775 C C . SER A 1 112 ? -0.907 6.801 2.373 1.00 98.00 112 SER A C 1
ATOM 777 O O . SER A 1 112 ? -0.771 5.690 2.889 1.00 98.00 112 SER A O 1
ATOM 779 N N . THR A 1 113 ? -2.045 7.492 2.430 1.00 97.81 113 THR A N 1
ATOM 780 C CA . THR A 1 113 ? -3.300 6.920 2.930 1.00 97.81 113 THR A CA 1
ATOM 781 C C . THR A 1 113 ? -4.155 6.505 1.741 1.00 97.81 113 THR A C 1
ATOM 783 O O . THR A 1 113 ? -4.369 7.314 0.840 1.00 97.81 113 THR A O 1
ATOM 786 N N . LEU A 1 114 ? -4.625 5.260 1.729 1.00 98.00 114 LEU A N 1
ATOM 787 C CA . LEU A 1 114 ? -5.413 4.698 0.631 1.00 98.00 114 LEU A CA 1
ATOM 788 C C . LEU A 1 114 ? -6.844 4.399 1.085 1.00 98.00 114 LEU A C 1
ATOM 790 O O . LEU A 1 114 ? -7.092 4.016 2.227 1.00 98.00 114 LEU A O 1
ATOM 794 N N . THR A 1 115 ? -7.793 4.532 0.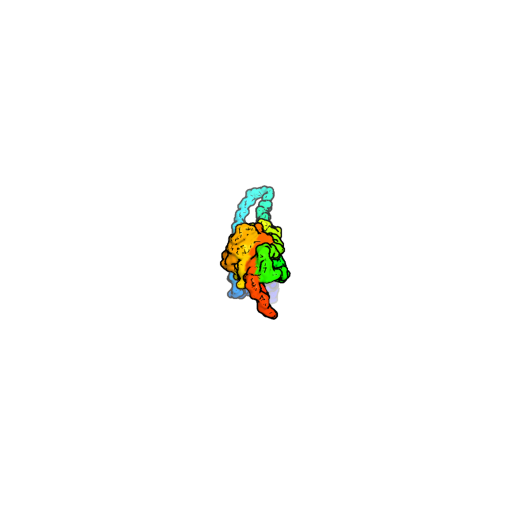164 1.00 97.12 115 THR A N 1
ATOM 795 C CA . THR A 1 115 ? -9.119 3.917 0.306 1.00 97.12 115 THR A CA 1
ATOM 796 C C . THR A 1 115 ? -9.050 2.418 0.001 1.00 97.12 115 THR A C 1
ATOM 798 O O . THR A 1 115 ? -8.106 1.952 -0.639 1.00 97.12 115 THR A O 1
ATOM 801 N N . ILE A 1 116 ? -10.081 1.660 0.395 1.00 96.88 116 ILE A N 1
ATOM 802 C CA . ILE A 1 116 ? -10.188 0.229 0.060 1.00 96.88 116 ILE A CA 1
ATOM 803 C C . ILE A 1 116 ? -10.082 0.019 -1.455 1.00 96.88 116 ILE A C 1
ATOM 805 O O . ILE A 1 116 ? -9.264 -0.777 -1.901 1.00 96.88 116 ILE A O 1
ATOM 809 N N . THR A 1 117 ? -10.837 0.785 -2.248 1.00 97.25 117 THR A N 1
ATOM 810 C CA . THR A 1 117 ? -10.824 0.675 -3.714 1.00 97.25 117 THR A CA 1
ATOM 811 C C . THR A 1 117 ? -9.446 0.963 -4.309 1.00 97.25 117 THR A C 1
ATOM 813 O O . THR A 1 117 ? -9.030 0.292 -5.251 1.00 97.25 117 THR A O 1
ATOM 816 N N . GLN A 1 118 ? -8.721 1.943 -3.762 1.00 98.31 118 GLN A N 1
ATOM 817 C CA . GLN A 1 118 ? -7.362 2.253 -4.208 1.00 98.31 118 GLN A CA 1
ATOM 818 C C . GLN A 1 118 ? -6.377 1.133 -3.866 1.00 98.31 118 GLN A C 1
ATOM 820 O O . GLN A 1 118 ? -5.553 0.809 -4.712 1.00 98.31 118 GLN A O 1
ATOM 825 N N . LEU A 1 119 ? -6.479 0.526 -2.675 1.00 98.44 119 LEU A N 1
ATOM 826 C CA . LEU A 1 119 ? -5.637 -0.604 -2.267 1.00 98.44 119 LEU A CA 1
ATOM 827 C C . LEU A 1 119 ? -5.859 -1.829 -3.166 1.00 98.44 119 LEU A C 1
ATOM 829 O O . LEU A 1 119 ? -4.902 -2.407 -3.674 1.00 98.44 119 LEU A O 1
ATOM 833 N N . THR A 1 120 ? -7.115 -2.222 -3.383 1.00 98.12 120 THR A N 1
ATOM 834 C CA . THR A 1 120 ? -7.446 -3.410 -4.188 1.00 98.12 120 THR A CA 1
ATOM 835 C C . THR A 1 120 ? -7.167 -3.203 -5.67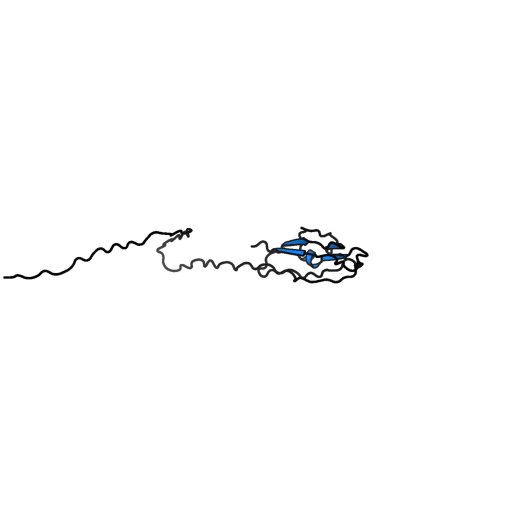7 1.00 98.12 120 THR A C 1
ATOM 837 O O . THR A 1 120 ? -7.005 -4.167 -6.417 1.00 98.12 120 THR A O 1
ATOM 840 N N . GLY A 1 121 ? -7.127 -1.944 -6.121 1.00 98.12 121 GLY A N 1
ATOM 841 C CA . GLY A 1 121 ? -6.810 -1.545 -7.491 1.00 98.12 121 GLY A CA 1
ATOM 842 C C . GLY A 1 121 ? -5.350 -1.148 -7.710 1.00 98.12 121 GLY A C 1
ATOM 843 O O . GLY A 1 121 ? -5.067 -0.507 -8.720 1.00 98.12 121 GLY A O 1
ATOM 844 N N . LEU A 1 122 ? -4.438 -1.444 -6.777 1.00 98.56 122 LEU A N 1
ATOM 845 C CA . LEU A 1 122 ? -3.025 -1.117 -6.958 1.00 98.56 122 LEU A CA 1
ATOM 846 C C . LEU A 1 122 ? -2.424 -1.878 -8.138 1.00 98.56 122 LEU A C 1
ATOM 848 O O . LEU A 1 122 ? -2.613 -3.089 -8.296 1.00 98.56 122 LEU A O 1
ATOM 852 N N . VAL A 1 123 ? -1.636 -1.142 -8.910 1.00 98.25 123 VAL A N 1
ATOM 853 C CA . VAL A 1 123 ? -0.844 -1.647 -10.021 1.00 98.25 123 VAL A CA 1
ATOM 854 C C . VAL A 1 123 ? 0.627 -1.314 -9.808 1.00 98.25 123 VAL A C 1
ATOM 856 O O . VAL A 1 123 ? 0.972 -0.268 -9.253 1.00 98.25 123 VAL A O 1
ATOM 859 N N . PHE A 1 124 ? 1.497 -2.209 -10.257 1.00 97.50 124 PHE A N 1
ATOM 860 C CA . PHE A 1 124 ? 2.939 -2.034 -10.227 1.00 97.50 124 PHE A CA 1
ATOM 861 C C . PHE A 1 124 ? 3.518 -2.124 -11.637 1.00 97.50 124 PHE A C 1
ATOM 863 O O . PHE A 1 124 ? 3.151 -3.000 -12.420 1.00 97.50 124 PHE A O 1
ATOM 870 N N . THR A 1 125 ? 4.433 -1.214 -11.947 1.00 95.94 125 THR A N 1
ATOM 871 C CA . THR A 1 125 ? 5.199 -1.207 -13.194 1.00 95.94 125 THR A CA 1
ATOM 872 C C . THR A 1 125 ? 6.672 -1.308 -12.823 1.00 95.94 125 THR A C 1
ATOM 874 O O . THR A 1 125 ? 7.197 -0.339 -12.265 1.00 95.94 125 THR A O 1
ATOM 877 N N . PRO A 1 126 ? 7.325 -2.456 -13.064 1.00 93.38 126 PRO A N 1
ATOM 878 C CA . PRO A 1 126 ? 8.752 -2.604 -12.821 1.00 93.38 126 PRO A CA 1
ATOM 879 C C . PRO A 1 126 ? 9.596 -1.647 -13.674 1.00 93.38 126 PRO A C 1
ATOM 881 O O . PRO A 1 126 ? 9.162 -1.177 -14.728 1.00 93.38 126 PRO A O 1
ATOM 884 N N . ASP A 1 127 ? 10.807 -1.348 -13.206 1.00 89.38 127 ASP A N 1
ATOM 885 C CA . ASP A 1 127 ? 11.794 -0.634 -14.014 1.00 89.38 127 ASP A CA 1
ATOM 886 C C . ASP A 1 127 ? 12.322 -1.547 -15.130 1.00 89.38 127 ASP A C 1
ATOM 888 O O . ASP A 1 127 ? 12.672 -2.705 -14.891 1.00 89.38 127 ASP A O 1
ATOM 892 N N . ALA A 1 128 ? 12.428 -1.004 -16.345 1.00 84.06 128 ALA A N 1
ATOM 893 C CA . ALA A 1 128 ? 12.902 -1.758 -17.501 1.00 84.06 128 ALA A CA 1
ATOM 894 C C . ALA A 1 128 ? 14.319 -2.311 -17.276 1.00 84.06 128 ALA A C 1
ATOM 896 O O . ALA A 1 128 ? 15.210 -1.598 -16.803 1.00 84.06 128 ALA A O 1
ATOM 897 N N . ASN A 1 129 ? 14.550 -3.549 -17.719 1.00 74.88 129 ASN A N 1
ATOM 898 C CA . ASN A 1 129 ? 15.836 -4.249 -17.615 1.00 74.88 129 ASN A CA 1
ATOM 899 C C . ASN A 1 129 ? 16.370 -4.411 -16.175 1.00 74.88 129 ASN A C 1
ATOM 901 O O . ASN A 1 129 ? 17.584 -4.397 -15.968 1.00 74.88 129 ASN A O 1
ATOM 905 N N . LEU A 1 130 ? 15.507 -4.586 -15.166 1.00 74.81 130 LEU A N 1
ATOM 906 C CA . LEU A 1 130 ? 15.951 -4.895 -13.795 1.00 74.81 130 LEU A CA 1
ATOM 907 C C . LEU A 1 130 ? 16.471 -6.344 -13.629 1.00 74.81 130 LEU A C 1
ATOM 909 O O . LEU A 1 130 ? 16.619 -6.810 -12.503 1.00 74.81 130 LEU A O 1
ATOM 913 N N . ASN A 1 131 ? 16.739 -7.075 -14.713 1.00 62.09 131 ASN A N 1
ATOM 914 C CA . ASN A 1 131 ? 17.138 -8.484 -14.721 1.00 62.09 131 ASN A CA 1
ATOM 915 C C . ASN A 1 131 ? 18.641 -8.695 -14.451 1.00 62.09 131 ASN A C 1
ATOM 917 O O . ASN A 1 131 ? 19.354 -9.286 -15.255 1.00 62.09 131 ASN A O 1
ATOM 921 N N . ASP A 1 132 ? 19.127 -8.258 -13.291 1.00 59.06 132 ASP A N 1
ATOM 922 C CA . ASP A 1 132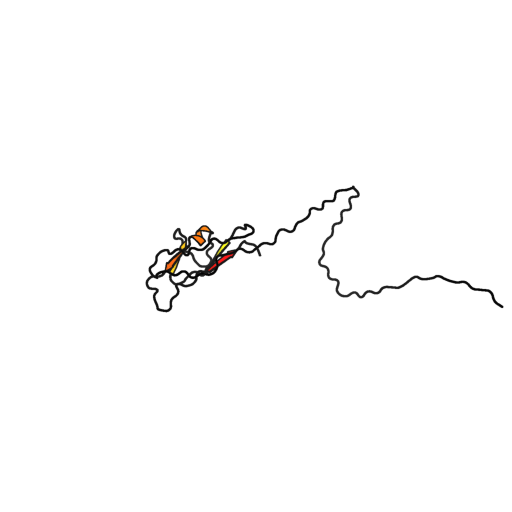 ? 20.352 -8.845 -12.739 1.00 59.06 132 ASP A CA 1
ATOM 923 C C . ASP A 1 132 ? 19.983 -10.132 -11.982 1.00 59.06 132 ASP A C 1
ATOM 925 O O . ASP A 1 132 ? 18.917 -10.222 -11.376 1.00 59.06 132 ASP A O 1
ATOM 929 N N . ASP A 1 133 ? 20.865 -11.133 -11.972 1.00 56.91 133 ASP A N 1
ATOM 930 C CA . ASP A 1 133 ? 20.628 -12.504 -11.463 1.00 56.91 133 ASP A CA 1
ATOM 931 C C . ASP A 1 133 ? 20.271 -12.606 -9.948 1.00 56.91 133 ASP A C 1
ATOM 933 O O . ASP A 1 133 ? 20.313 -13.684 -9.349 1.00 56.91 133 ASP A O 1
ATOM 937 N N . THR A 1 134 ? 19.953 -11.488 -9.283 1.00 54.41 134 THR A N 1
ATOM 938 C CA . THR A 1 134 ? 19.736 -11.356 -7.832 1.00 54.41 134 THR A CA 1
ATOM 939 C C . THR A 1 134 ? 18.598 -10.404 -7.417 1.00 54.41 134 THR A C 1
ATOM 941 O O . THR A 1 134 ? 18.377 -10.217 -6.217 1.00 54.41 134 THR A O 1
ATOM 944 N N . THR A 1 135 ? 17.865 -9.781 -8.343 1.00 61.75 135 THR A N 1
ATOM 945 C CA . THR A 1 135 ? 17.031 -8.603 -8.037 1.00 61.75 135 THR A CA 1
ATOM 946 C C . THR A 1 135 ? 15.545 -8.936 -7.883 1.00 61.75 135 THR A C 1
ATOM 948 O O . THR A 1 135 ? 14.824 -9.235 -8.826 1.00 61.75 135 THR A O 1
ATOM 951 N N . THR A 1 136 ? 15.044 -8.840 -6.651 1.00 79.00 136 THR A N 1
ATOM 952 C CA . THR A 1 136 ? 13.602 -8.678 -6.413 1.00 79.00 136 THR A CA 1
ATOM 953 C C . THR A 1 136 ? 13.204 -7.224 -6.688 1.00 79.00 136 THR A C 1
ATOM 955 O O . THR A 1 136 ? 13.982 -6.315 -6.393 1.00 79.00 136 THR A O 1
ATOM 958 N N . PHE A 1 137 ? 11.983 -6.971 -7.170 1.00 86.50 137 PHE A N 1
ATOM 959 C CA . PHE A 1 137 ? 11.460 -5.605 -7.370 1.00 86.50 137 PHE A CA 1
ATOM 960 C C . PHE A 1 137 ? 11.285 -4.820 -6.054 1.00 86.50 137 PHE A C 1
ATOM 962 O O . PHE A 1 137 ? 11.023 -3.617 -6.051 1.00 86.50 137 PHE A O 1
ATOM 969 N N . GLY A 1 138 ? 11.443 -5.492 -4.914 1.00 90.81 138 GLY A N 1
ATOM 970 C CA . GLY A 1 138 ? 11.279 -4.951 -3.570 1.00 90.81 138 GLY A CA 1
ATOM 971 C C . GLY A 1 138 ? 9.991 -5.447 -2.922 1.00 90.81 138 GLY A C 1
ATOM 972 O O . GLY A 1 138 ? 9.351 -6.384 -3.396 1.00 90.81 138 GLY A O 1
ATOM 973 N N . THR A 1 139 ? 9.611 -4.823 -1.810 1.00 94.69 139 THR A N 1
ATOM 974 C CA . THR A 1 139 ? 8.438 -5.228 -1.028 1.00 94.69 139 THR A CA 1
ATOM 975 C C . THR A 1 139 ? 7.489 -4.053 -0.860 1.00 94.69 139 THR A C 1
ATOM 977 O O . THR A 1 139 ? 7.878 -2.985 -0.389 1.00 94.69 139 THR A O 1
ATOM 980 N N . PHE A 1 140 ? 6.221 -4.272 -1.192 1.00 97.62 140 PHE A N 1
ATOM 981 C CA . PHE A 1 140 ? 5.138 -3.393 -0.773 1.00 97.62 140 PHE A CA 1
ATOM 982 C C . PHE A 1 140 ? 4.657 -3.810 0.619 1.00 97.62 140 PHE A C 1
ATOM 984 O O . PHE A 1 140 ? 4.383 -4.985 0.849 1.00 97.62 140 PHE A O 1
ATOM 991 N N . THR A 1 141 ? 4.537 -2.859 1.548 1.00 98.19 141 THR A N 1
ATOM 992 C CA . THR A 1 141 ? 3.932 -3.110 2.866 1.00 98.19 141 THR A CA 1
ATOM 993 C C . THR A 1 141 ? 2.948 -2.007 3.223 1.00 98.19 141 THR A C 1
ATOM 995 O O . THR A 1 141 ? 3.161 -0.832 2.910 1.00 98.19 141 THR A O 1
ATOM 998 N N . TYR A 1 142 ? 1.877 -2.382 3.915 1.00 98.44 142 TYR A N 1
ATOM 999 C CA . TYR A 1 142 ? 0.847 -1.468 4.387 1.00 98.44 142 TYR A CA 1
ATOM 1000 C C . TYR A 1 142 ? 0.333 -1.896 5.762 1.00 98.44 142 TYR A C 1
ATOM 1002 O O . TYR A 1 142 ? 0.534 -3.026 6.207 1.00 98.44 142 TYR A O 1
ATOM 1010 N N . ARG A 1 143 ? -0.335 -0.972 6.450 1.00 97.56 143 ARG A N 1
ATOM 1011 C CA . ARG A 1 143 ? -1.037 -1.210 7.712 1.00 97.56 143 ARG A CA 1
ATOM 1012 C C . ARG A 1 143 ? -2.509 -0.883 7.549 1.00 97.56 143 ARG A C 1
ATOM 1014 O O . ARG A 1 143 ? -2.851 0.094 6.889 1.00 97.56 143 ARG A O 1
ATOM 1021 N N . VAL A 1 144 ? -3.347 -1.677 8.203 1.00 97.69 144 VAL A N 1
ATOM 1022 C CA . VAL A 1 144 ? -4.788 -1.454 8.320 1.00 97.69 144 VAL A CA 1
ATOM 1023 C C . VAL A 1 144 ? -5.096 -1.159 9.782 1.00 97.69 144 VAL A C 1
ATOM 1025 O O . VAL A 1 144 ? -4.624 -1.870 10.666 1.00 97.69 144 VAL A O 1
ATOM 1028 N N . SER A 1 145 ? -5.850 -0.096 10.038 1.00 95.81 145 SER A N 1
ATOM 1029 C CA . SER A 1 145 ? -6.280 0.300 11.378 1.00 95.81 145 SER A CA 1
ATOM 1030 C C . SER A 1 145 ? -7.770 0.615 11.380 1.00 95.81 145 SER A C 1
ATOM 1032 O O . SER A 1 145 ? -8.269 1.260 10.463 1.00 95.81 145 SER A O 1
ATOM 1034 N N . ASP A 1 146 ? -8.458 0.186 12.427 1.00 94.00 146 ASP A N 1
ATOM 1035 C CA . ASP A 1 146 ? -9.865 0.464 12.742 1.00 94.00 146 ASP A CA 1
ATOM 1036 C C . ASP A 1 146 ? -10.034 1.674 13.691 1.00 94.00 146 ASP A C 1
ATOM 1038 O O . ASP A 1 146 ? -11.139 1.984 14.141 1.00 94.00 146 ASP A O 1
ATOM 1042 N N . GLY A 1 147 ? -8.933 2.365 14.021 1.00 87.75 147 GLY A N 1
ATOM 1043 C CA . GLY A 1 147 ? -8.916 3.506 14.938 1.00 87.75 147 GLY A CA 1
ATOM 1044 C C . GLY A 1 147 ? -9.092 3.153 16.419 1.00 87.75 147 GLY A C 1
ATOM 1045 O O . GLY A 1 147 ? -9.189 4.072 17.234 1.00 87.75 147 GLY A O 1
ATOM 1046 N N . SER A 1 148 ? -9.114 1.866 16.775 1.00 78.50 148 SER A N 1
ATOM 1047 C CA . SER A 1 148 ? -9.279 1.391 18.151 1.00 78.50 148 SER A CA 1
ATOM 1048 C C . SER A 1 148 ? -8.048 0.593 18.602 1.00 78.50 148 SER A C 1
ATOM 1050 O O . SER A 1 148 ? -7.382 -0.057 17.800 1.00 78.50 148 SER A O 1
ATOM 1052 N N . LEU A 1 149 ? -7.695 0.705 19.887 1.00 60.41 149 LEU A N 1
ATOM 1053 C CA . LEU A 1 149 ? -6.594 -0.037 20.522 1.00 60.41 149 LEU A CA 1
ATOM 1054 C C . LEU A 1 149 ? -7.115 -1.268 21.263 1.00 60.41 149 LEU A C 1
ATOM 1056 O O . LEU A 1 149 ? -8.196 -1.151 21.887 1.00 60.41 149 LEU A O 1
#

Organism: NCBI:txid408172

Radius of gyration: 36.04 Å; chains: 1; bounding box: 63×32×129 Å

pLDDT: mean 79.39, std 20.69, range [37.59, 98.56]